Protein AF-A0A2G9ZV69-F1 (afdb_monomer)

Radius of gyration: 14.94 Å; Cα contacts (8 Å, |Δi|>4): 387; chains: 1; bounding box: 41×35×38 Å

Mean predicted aligned error: 3.55 Å

Solvent-accessible surface area (backbone atoms only — not comparable to full-atom values): 8966 Å² total; per-residue (Å²): 94,40,50,61,17,36,94,60,28,44,78,80,51,89,98,52,82,41,30,38,74,36,70,69,58,32,43,76,71,63,77,48,55,73,86,25,45,44,81,46,57,62,65,45,74,48,76,47,62,22,28,27,55,78,74,55,75,74,33,34,33,40,38,32,62,49,82,82,79,30,30,38,42,38,36,25,43,50,70,40,80,48,25,56,72,39,76,60,56,34,39,38,38,35,42,36,34,81,83,48,57,86,92,72,56,40,56,40,66,55,55,40,34,80,88,39,70,79,61,37,44,25,36,29,35,58,55,94,56,84,26,24,58,50,77,36,76,91,63,33,30,18,41,31,43,62,40,71,62,85,78,26,36,32,31,35,41,28,28,49,71,70,65,68,76,112

Sequence (166 aa):
MGPWDVMSSHLIQRDAPPPGLSSFTRIRLGWITEDQVILVKPGEEKQVTLVPLAKGGNPLVVKIPLKGSLYYLLENRQLIGYDRLIPDAGLLILRVDPEAMEGSGTVRIMDADPGSPRFAHATFLPDKGKRSCFLDKQNNIAVIPIKMQGEDLEIRVTTPERALQR

pLDDT: mean 94.03, std 6.06, range [54.88, 98.81]

Structure (mmCIF, N/CA/C/O backbone):
data_AF-A0A2G9ZV69-F1
#
_entry.id   AF-A0A2G9ZV69-F1
#
loop_
_atom_site.group_PDB
_atom_site.id
_atom_site.type_symbol
_atom_site.label_atom_id
_atom_site.label_alt_id
_atom_site.label_comp_id
_atom_site.label_asym_id
_atom_site.label_entity_id
_atom_site.label_seq_id
_atom_site.pdbx_PDB_ins_code
_atom_site.Cartn_x
_atom_site.Cartn_y
_atom_site.Cartn_z
_atom_site.occupancy
_atom_site.B_iso_or_equiv
_atom_site.auth_seq_id
_atom_site.auth_comp_id
_atom_site.auth_asym_id
_atom_site.auth_atom_id
_atom_site.pdbx_PDB_model_num
ATOM 1 N N . MET A 1 1 ? 8.074 -9.820 1.506 1.00 85.69 1 MET A N 1
ATOM 2 C CA . MET A 1 1 ? 7.495 -8.848 0.552 1.00 85.69 1 MET A CA 1
ATOM 3 C C . MET A 1 1 ? 7.472 -9.391 -0.877 1.00 85.69 1 MET A C 1
ATOM 5 O O . MET A 1 1 ? 6.675 -8.926 -1.675 1.00 85.69 1 MET A O 1
ATOM 9 N N . GLY A 1 2 ? 8.278 -10.407 -1.212 1.00 88.81 2 GLY A N 1
ATOM 10 C CA . GLY A 1 2 ? 8.198 -11.060 -2.521 1.00 88.81 2 GLY A CA 1
ATOM 11 C C . GLY A 1 2 ? 8.561 -10.091 -3.654 1.00 88.81 2 GLY A C 1
ATOM 12 O O . GLY A 1 2 ? 9.463 -9.280 -3.449 1.00 88.81 2 GLY A O 1
ATOM 13 N N . PRO A 1 3 ? 7.877 -10.144 -4.812 1.00 91.69 3 PRO A N 1
ATOM 14 C CA . PRO A 1 3 ? 8.202 -9.319 -5.981 1.00 91.69 3 PRO A CA 1
ATOM 15 C C . PRO A 1 3 ? 7.860 -7.827 -5.811 1.00 91.69 3 PRO A C 1
ATOM 17 O O . PRO A 1 3 ? 8.095 -7.038 -6.716 1.00 91.69 3 PRO A O 1
ATOM 20 N N . TRP A 1 4 ? 7.287 -7.427 -4.674 1.00 93.81 4 TRP A N 1
ATOM 21 C CA . TRP A 1 4 ? 6.808 -6.063 -4.439 1.00 93.81 4 TRP A CA 1
ATOM 22 C C . TRP A 1 4 ? 7.867 -5.115 -3.868 1.00 93.81 4 TRP A C 1
ATOM 24 O O . TRP A 1 4 ? 7.613 -3.914 -3.770 1.00 93.81 4 TRP A O 1
ATOM 34 N N . ASP A 1 5 ? 9.032 -5.631 -3.477 1.00 90.94 5 ASP A N 1
ATOM 35 C CA . ASP A 1 5 ? 10.175 -4.827 -3.045 1.00 90.94 5 ASP A CA 1
ATOM 36 C C . ASP A 1 5 ? 11.479 -5.540 -3.433 1.00 90.94 5 ASP A C 1
ATOM 38 O O . ASP A 1 5 ? 11.675 -6.713 -3.090 1.00 90.94 5 ASP A O 1
ATOM 42 N N . VAL A 1 6 ? 12.380 -4.830 -4.121 1.00 90.19 6 VAL A N 1
ATOM 43 C CA . VAL A 1 6 ? 13.689 -5.357 -4.555 1.00 90.19 6 VAL A CA 1
ATOM 44 C C . VAL A 1 6 ? 14.545 -5.877 -3.396 1.00 90.19 6 VAL A C 1
ATOM 46 O O . VAL A 1 6 ? 15.287 -6.844 -3.573 1.00 90.19 6 VAL A O 1
ATOM 49 N N . MET A 1 7 ? 14.393 -5.319 -2.192 1.00 86.50 7 MET A N 1
ATOM 50 C CA . MET A 1 7 ? 15.087 -5.776 -0.984 1.00 86.50 7 MET A CA 1
ATOM 51 C C . MET A 1 7 ? 14.550 -7.117 -0.464 1.00 86.50 7 MET A C 1
ATOM 53 O O . MET A 1 7 ? 15.150 -7.717 0.425 1.00 86.50 7 MET A O 1
ATOM 57 N N . SER A 1 8 ? 13.428 -7.608 -1.00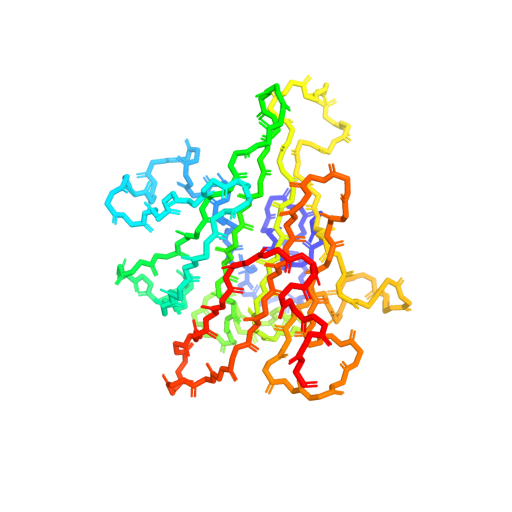2 1.00 85.06 8 SER A N 1
ATOM 58 C CA . SER A 1 8 ? 12.884 -8.935 -0.704 1.00 85.06 8 SER A CA 1
ATOM 59 C C . SER A 1 8 ? 13.076 -9.913 -1.857 1.00 85.06 8 SER A C 1
ATOM 61 O O . SER A 1 8 ? 13.474 -11.049 -1.610 1.00 85.06 8 SER A O 1
ATOM 63 N N . SER A 1 9 ? 12.774 -9.517 -3.094 1.00 85.56 9 SER A N 1
ATOM 64 C CA . SER A 1 9 ? 13.005 -10.346 -4.277 1.00 85.56 9 SER A CA 1
ATOM 65 C C . SER A 1 9 ? 13.345 -9.468 -5.474 1.00 85.56 9 SER A C 1
ATOM 67 O O . SER A 1 9 ? 12.524 -8.684 -5.938 1.00 85.56 9 SER A O 1
ATOM 69 N N . HIS A 1 10 ? 14.571 -9.610 -5.974 1.00 80.94 10 HIS A N 1
ATOM 70 C CA . HIS A 1 10 ? 15.083 -8.814 -7.089 1.00 80.94 10 HIS A CA 1
ATOM 71 C C . HIS A 1 10 ? 14.915 -9.510 -8.448 1.00 80.94 10 HIS A C 1
ATOM 73 O O . HIS A 1 10 ? 14.854 -8.840 -9.473 1.00 80.94 10 HIS A O 1
ATOM 79 N N . LEU A 1 11 ? 14.832 -10.845 -8.471 1.00 83.06 11 LEU A N 1
ATOM 80 C CA . LEU A 1 11 ? 14.813 -11.642 -9.698 1.00 83.06 11 LEU A CA 1
ATOM 81 C C . LEU A 1 11 ? 13.396 -12.139 -10.011 1.00 83.06 11 LEU A C 1
ATOM 83 O O . LEU A 1 11 ? 13.065 -13.297 -9.759 1.00 83.06 11 LEU A O 1
ATOM 87 N N . ILE A 1 12 ? 12.563 -11.255 -10.564 1.00 81.88 12 ILE A N 1
ATOM 88 C CA . ILE A 1 12 ? 11.248 -11.645 -11.101 1.00 81.88 12 ILE A CA 1
ATOM 89 C C . ILE A 1 12 ? 11.420 -12.344 -12.454 1.00 81.88 12 ILE A C 1
ATOM 91 O O . ILE A 1 12 ? 10.887 -13.430 -12.674 1.00 81.88 12 ILE A O 1
ATOM 95 N N . GLN A 1 13 ? 12.204 -11.734 -13.344 1.00 86.69 13 GLN A N 1
ATOM 96 C CA . GLN A 1 13 ? 12.530 -12.254 -14.666 1.00 86.69 13 GLN A CA 1
ATOM 97 C C . GLN A 1 13 ? 14.032 -12.100 -14.916 1.00 86.69 13 GLN A C 1
ATOM 99 O O . GLN A 1 13 ? 14.638 -11.095 -14.545 1.00 86.69 13 GLN A O 1
ATOM 104 N N . ARG A 1 14 ? 14.637 -13.111 -15.547 1.00 83.50 14 ARG A N 1
ATOM 105 C CA . ARG A 1 14 ? 16.048 -13.078 -15.940 1.00 83.50 14 ARG A CA 1
ATOM 106 C C . ARG A 1 14 ? 16.277 -11.971 -16.979 1.00 83.50 14 ARG A C 1
ATOM 108 O O . ARG A 1 14 ? 15.471 -11.823 -17.891 1.00 83.50 14 ARG A O 1
ATOM 115 N N . ASP A 1 15 ? 17.364 -11.218 -16.816 1.00 86.31 15 ASP A N 1
ATOM 116 C CA . ASP A 1 15 ? 17.804 -10.130 -17.710 1.00 86.31 15 ASP A CA 1
ATOM 117 C C . ASP A 1 15 ? 16.867 -8.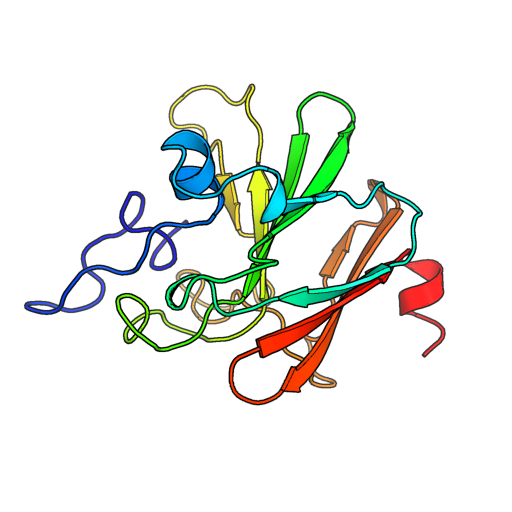907 -17.775 1.00 86.31 15 ASP A C 1
ATOM 119 O O . ASP A 1 15 ? 16.999 -8.053 -18.652 1.00 86.31 15 ASP A O 1
ATOM 123 N N . ALA A 1 16 ? 15.946 -8.785 -16.818 1.00 85.88 16 ALA A N 1
ATOM 124 C CA . ALA A 1 16 ? 15.081 -7.626 -16.658 1.00 85.88 16 ALA A CA 1
ATOM 125 C C . ALA A 1 16 ? 15.470 -6.788 -15.427 1.00 85.88 16 ALA A C 1
ATOM 127 O O . ALA A 1 16 ? 16.059 -7.327 -14.483 1.00 85.88 16 ALA A O 1
ATOM 128 N N . PRO A 1 17 ? 15.149 -5.478 -15.399 1.00 85.50 17 PRO A N 1
ATOM 129 C CA . PRO A 1 17 ? 15.375 -4.674 -14.206 1.00 85.50 17 PRO A CA 1
ATOM 130 C C . PRO A 1 17 ? 14.551 -5.207 -13.020 1.00 85.50 17 PRO A C 1
ATOM 132 O O . PRO A 1 17 ? 13.452 -5.734 -13.222 1.00 85.50 17 PRO A O 1
ATOM 135 N N . PRO A 1 18 ? 15.059 -5.059 -11.784 1.00 89.12 18 PRO A N 1
ATOM 136 C CA . PRO A 1 18 ? 14.321 -5.449 -10.592 1.00 89.12 18 PRO A CA 1
ATOM 137 C C . PRO A 1 18 ? 13.084 -4.557 -10.381 1.00 89.12 18 PRO A C 1
ATOM 139 O O . PRO A 1 18 ? 13.035 -3.441 -10.915 1.00 89.12 18 PRO A O 1
ATOM 142 N N . PRO A 1 19 ? 12.113 -5.014 -9.569 1.00 91.06 19 PRO A N 1
ATOM 143 C CA . PRO A 1 19 ? 10.960 -4.203 -9.187 1.00 91.06 19 PRO A CA 1
ATOM 144 C C . PRO A 1 19 ? 11.369 -2.940 -8.420 1.00 91.06 19 PRO A C 1
ATOM 146 O O . PRO A 1 19 ? 12.477 -2.834 -7.887 1.00 91.06 19 PRO A O 1
ATOM 149 N N . GLY A 1 20 ? 10.448 -1.979 -8.323 1.00 92.94 20 GLY A N 1
ATOM 150 C CA . GLY A 1 20 ? 10.649 -0.781 -7.517 1.00 92.94 20 GLY A CA 1
ATOM 151 C C . GLY A 1 20 ? 10.746 -1.065 -6.012 1.00 92.94 20 GLY A C 1
ATOM 152 O O . GLY A 1 20 ? 10.380 -2.130 -5.510 1.00 92.94 20 GLY A O 1
ATOM 153 N N . LEU A 1 21 ? 11.229 -0.066 -5.273 1.00 95.62 21 LEU A N 1
ATOM 154 C CA . LEU A 1 21 ? 11.220 -0.060 -3.808 1.00 95.62 21 LEU A CA 1
ATOM 155 C C . LEU A 1 21 ? 9.812 0.240 -3.280 1.00 95.62 21 LEU A C 1
ATOM 157 O O . LEU A 1 21 ? 9.129 1.118 -3.815 1.00 95.62 21 LEU A O 1
ATOM 161 N N . SER A 1 22 ? 9.421 -0.409 -2.181 1.00 97.06 22 SER A N 1
ATOM 162 C CA . SER A 1 22 ? 8.187 -0.069 -1.465 1.00 97.06 22 SER A CA 1
ATOM 163 C C . SER A 1 22 ? 8.260 1.313 -0.809 1.00 97.06 22 SER A C 1
ATOM 165 O O . SER A 1 22 ? 9.342 1.871 -0.579 1.00 97.06 22 SER A O 1
ATOM 167 N N . SER A 1 23 ? 7.099 1.857 -0.443 1.00 97.81 23 SER A N 1
ATOM 168 C CA . SER A 1 23 ? 6.995 3.099 0.328 1.00 97.81 23 SER A CA 1
ATOM 169 C C . SER A 1 23 ? 7.777 3.036 1.636 1.00 97.81 23 SER A C 1
ATOM 17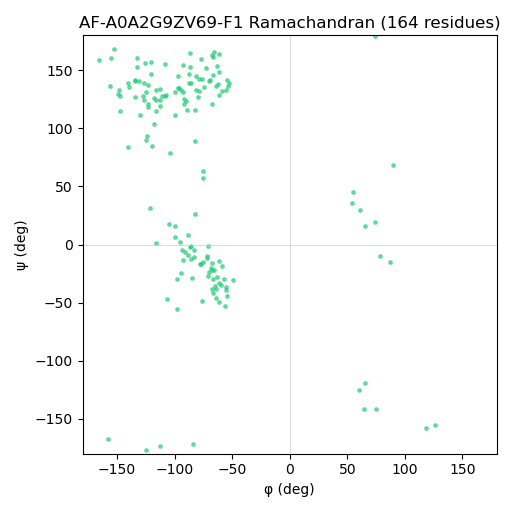1 O O . SER A 1 23 ? 8.442 4.011 1.976 1.00 97.81 23 SER A O 1
ATOM 173 N N . PHE A 1 24 ? 7.778 1.896 2.338 1.00 96.94 24 PHE A N 1
ATOM 174 C CA . PHE A 1 24 ? 8.560 1.724 3.564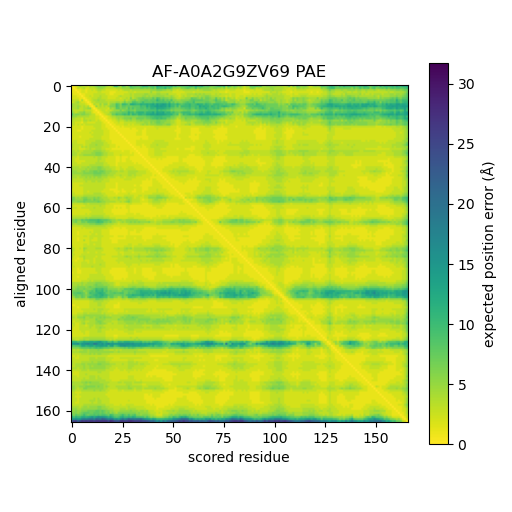 1.00 96.94 24 PHE A CA 1
ATOM 175 C C . PHE A 1 24 ? 10.047 2.002 3.324 1.00 96.94 24 PHE A C 1
ATOM 177 O O . PHE A 1 24 ? 10.648 2.824 4.021 1.00 96.94 24 PHE A O 1
ATOM 184 N N . THR A 1 25 ? 10.631 1.346 2.319 1.00 95.50 25 THR A N 1
ATOM 185 C CA . THR A 1 25 ? 12.058 1.485 2.019 1.00 95.50 25 THR A CA 1
ATOM 186 C C . THR A 1 25 ? 12.377 2.897 1.537 1.00 95.50 25 THR A C 1
ATOM 188 O O . THR A 1 25 ? 13.344 3.505 1.992 1.00 95.50 25 THR A O 1
ATOM 191 N N . ARG A 1 26 ? 11.523 3.476 0.685 1.00 97.38 26 ARG A N 1
ATOM 192 C CA . ARG A 1 26 ? 11.701 4.853 0.204 1.00 97.38 26 ARG A CA 1
ATOM 193 C C . ARG A 1 26 ? 11.601 5.899 1.315 1.00 97.38 26 ARG A C 1
ATOM 195 O O . ARG A 1 26 ? 12.388 6.839 1.305 1.00 97.38 26 ARG A O 1
ATOM 202 N N . ILE A 1 27 ? 10.695 5.732 2.280 1.00 97.06 27 ILE A N 1
ATOM 203 C CA . ILE A 1 27 ? 10.603 6.605 3.462 1.00 97.06 27 ILE A CA 1
ATOM 204 C C . ILE A 1 27 ? 11.880 6.487 4.301 1.00 97.06 27 ILE A C 1
ATOM 206 O O . ILE A 1 27 ? 12.459 7.502 4.679 1.00 97.06 27 ILE A O 1
ATOM 210 N N . ARG A 1 28 ? 12.368 5.264 4.556 1.00 94.44 28 ARG A N 1
ATOM 211 C CA . ARG A 1 28 ? 13.611 5.036 5.320 1.00 94.44 28 ARG A CA 1
ATOM 212 C C . ARG A 1 28 ? 14.846 5.656 4.662 1.00 94.44 28 ARG A C 1
ATOM 214 O O . ARG A 1 28 ? 15.738 6.098 5.375 1.00 94.44 28 ARG A O 1
ATOM 221 N N . LEU A 1 29 ? 14.884 5.699 3.331 1.00 96.00 29 LEU A N 1
ATOM 222 C CA . LEU A 1 29 ? 15.954 6.333 2.554 1.00 96.00 29 LEU A CA 1
ATOM 223 C C . LEU A 1 29 ? 15.785 7.856 2.395 1.00 96.00 29 LEU A C 1
ATOM 225 O O . LEU A 1 29 ? 16.657 8.500 1.818 1.00 96.00 29 LEU A O 1
ATOM 229 N N . GLY A 1 30 ? 14.674 8.438 2.862 1.00 96.50 30 GLY A N 1
ATOM 230 C CA . GLY A 1 30 ? 14.376 9.865 2.690 1.00 96.50 30 GLY A CA 1
ATOM 231 C C . GLY A 1 30 ? 13.945 10.256 1.270 1.00 96.50 30 GLY A C 1
ATOM 232 O O . GLY A 1 30 ? 14.028 11.422 0.903 1.00 96.50 30 GLY A O 1
ATOM 233 N N . TRP A 1 31 ? 13.501 9.298 0.450 1.00 97.06 31 TRP A N 1
ATOM 234 C CA . TRP A 1 31 ? 13.055 9.524 -0.938 1.00 97.06 31 TRP A CA 1
ATOM 235 C C . TRP A 1 31 ? 11.552 9.809 -1.060 1.00 97.06 31 TRP A C 1
ATOM 237 O O . TRP A 1 31 ? 11.051 10.040 -2.162 1.00 97.06 31 TRP A O 1
ATOM 247 N N . ILE A 1 32 ? 10.821 9.694 0.047 1.00 97.88 32 ILE A N 1
ATOM 248 C CA . ILE A 1 32 ? 9.444 10.161 0.201 1.00 97.88 32 ILE A CA 1
ATOM 249 C C . ILE A 1 32 ? 9.460 11.121 1.381 1.00 97.88 32 ILE A C 1
ATOM 251 O O . ILE A 1 32 ? 9.822 10.727 2.492 1.00 97.88 32 ILE A O 1
ATOM 255 N N . THR A 1 33 ? 9.103 12.371 1.117 1.00 96.19 33 THR A N 1
ATOM 256 C CA . THR A 1 33 ? 9.067 13.446 2.110 1.00 96.19 33 THR A CA 1
ATOM 257 C C . THR A 1 33 ? 7.724 13.481 2.839 1.00 96.19 33 THR A C 1
ATOM 259 O O . THR A 1 33 ? 6.750 12.856 2.417 1.00 96.19 33 THR A O 1
ATOM 262 N N . GLU A 1 34 ? 7.661 14.200 3.962 1.00 95.06 34 GLU A N 1
ATOM 263 C CA . GLU A 1 34 ? 6.457 14.259 4.804 1.00 95.06 34 GLU A CA 1
ATOM 264 C C . GLU A 1 34 ? 5.231 14.807 4.063 1.00 95.06 34 GLU A C 1
ATOM 266 O O . GLU A 1 34 ? 4.125 14.317 4.276 1.00 95.06 34 GLU A O 1
ATOM 271 N N . ASP A 1 35 ? 5.412 15.762 3.147 1.00 96.69 35 ASP A N 1
ATOM 272 C CA . ASP A 1 35 ? 4.324 16.335 2.349 1.00 96.69 35 ASP A CA 1
ATOM 273 C C . ASP A 1 35 ? 3.710 15.331 1.362 1.00 96.69 35 ASP A C 1
ATOM 275 O O . ASP A 1 35 ? 2.557 15.496 0.973 1.00 96.69 35 ASP A O 1
ATOM 279 N N . GLN A 1 36 ? 4.442 14.273 0.997 1.00 98.25 36 GLN A N 1
ATOM 280 C CA . GLN A 1 36 ? 3.967 13.195 0.124 1.00 98.25 36 GLN A CA 1
ATOM 281 C C . GLN A 1 36 ? 3.239 12.082 0.897 1.00 98.25 36 GLN A C 1
ATOM 283 O O . GLN A 1 36 ? 2.762 11.118 0.281 1.00 98.25 36 GLN A O 1
ATOM 288 N N . VAL A 1 37 ? 3.157 12.195 2.229 1.00 98.56 37 VAL A N 1
ATOM 289 C CA . VAL A 1 37 ? 2.513 11.228 3.123 1.00 98.56 37 VAL A CA 1
ATOM 290 C C . VAL A 1 37 ? 1.272 11.844 3.757 1.00 98.56 37 VAL A C 1
ATOM 292 O O . VAL A 1 37 ? 1.333 12.793 4.533 1.00 98.56 37 VAL A O 1
ATOM 295 N N . ILE A 1 38 ? 0.117 11.236 3.507 1.00 98.62 38 ILE A N 1
ATOM 296 C CA . ILE A 1 38 ? -1.129 11.620 4.164 1.00 98.62 38 ILE A CA 1
ATOM 297 C C . ILE A 1 38 ? -1.320 10.780 5.423 1.00 98.62 38 ILE A C 1
ATOM 299 O O . ILE A 1 38 ? -1.429 9.558 5.356 1.00 98.62 38 ILE A O 1
ATOM 303 N N . LEU A 1 39 ? -1.423 11.434 6.578 1.00 98.38 39 LEU A N 1
ATOM 304 C CA . LEU A 1 39 ? -1.802 10.775 7.824 1.00 98.38 39 LEU A CA 1
ATOM 305 C C . LEU A 1 39 ? -3.330 10.622 7.905 1.00 98.38 39 LEU A C 1
ATOM 307 O O . LEU A 1 39 ? -4.065 11.585 7.661 1.00 98.38 39 LEU A O 1
ATOM 311 N N . VAL A 1 40 ? -3.795 9.425 8.267 1.00 98.44 40 VAL A N 1
ATOM 312 C CA . VAL A 1 40 ? -5.199 9.137 8.608 1.00 98.44 40 VAL A CA 1
ATOM 313 C C . VAL A 1 40 ? -5.220 8.308 9.880 1.00 98.44 40 VAL A C 1
ATOM 315 O O . VAL A 1 40 ? -4.530 7.295 9.949 1.00 98.44 40 VAL A O 1
ATOM 318 N N . LYS A 1 41 ? -5.975 8.721 10.898 1.00 97.31 41 LYS A N 1
ATOM 319 C CA . LYS A 1 41 ? -6.044 7.978 12.165 1.00 97.31 41 LYS A CA 1
ATOM 320 C C . LYS A 1 41 ? -7.122 6.887 12.110 1.00 97.31 41 LYS A C 1
ATOM 322 O O . LYS A 1 41 ? -8.114 7.039 11.398 1.00 97.31 41 LYS A O 1
ATOM 327 N N . PRO A 1 42 ? -6.972 5.796 12.881 1.00 96.62 42 PRO A N 1
ATOM 328 C CA . PRO A 1 42 ? -8.033 4.806 13.030 1.00 96.62 42 PRO A CA 1
ATOM 329 C C . PRO A 1 42 ? -9.356 5.456 13.464 1.00 96.62 42 PRO A C 1
ATOM 331 O O . PRO A 1 42 ? -9.362 6.315 14.346 1.00 96.62 42 PRO A O 1
ATOM 334 N N . GLY A 1 43 ? -10.474 5.059 12.851 1.00 94.31 43 GLY A N 1
ATOM 335 C CA . GLY A 1 43 ? -11.790 5.663 13.096 1.00 94.31 43 GLY A CA 1
ATOM 336 C C . GLY A 1 43 ? -12.128 6.897 12.247 1.00 94.31 43 GLY A C 1
ATOM 337 O O . GLY A 1 43 ? -13.303 7.263 12.170 1.00 94.31 43 GLY A O 1
ATOM 338 N N . GLU A 1 44 ? -11.147 7.528 11.594 1.00 95.94 44 GLU A N 1
ATOM 339 C CA . GLU A 1 44 ? -11.395 8.644 10.675 1.00 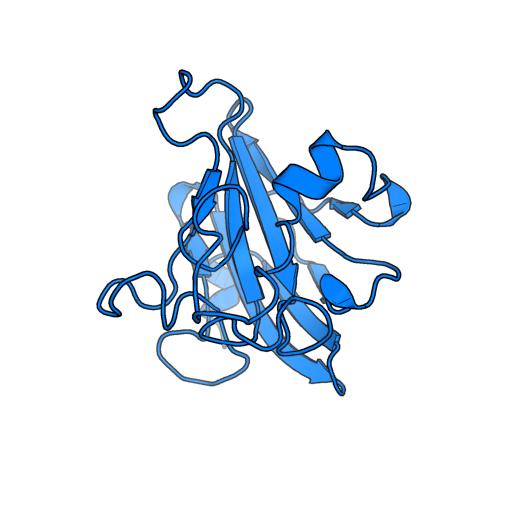95.94 44 GLU A CA 1
ATOM 340 C C . GLU A 1 44 ? -11.919 8.158 9.319 1.00 95.94 44 GLU A C 1
ATOM 342 O O . GLU A 1 44 ? -11.729 7.009 8.915 1.00 95.94 44 GLU A O 1
ATOM 347 N N . GLU A 1 45 ? -12.560 9.071 8.589 1.00 96.50 45 GLU A N 1
ATOM 348 C CA . GLU A 1 45 ? -12.936 8.857 7.198 1.00 96.50 45 GLU A CA 1
ATOM 349 C C . GLU A 1 45 ? -12.229 9.867 6.303 1.00 96.50 45 GLU A C 1
ATOM 351 O O . GLU A 1 45 ? -12.310 11.076 6.524 1.00 96.50 45 GLU A O 1
ATOM 356 N N . LYS A 1 46 ? -11.530 9.361 5.286 1.00 98.12 46 LYS A N 1
ATOM 357 C CA . LYS A 1 46 ? -10.815 10.194 4.323 1.00 98.12 46 LYS A CA 1
ATOM 358 C C . LYS A 1 46 ? -10.779 9.533 2.956 1.00 98.12 46 LYS A C 1
ATOM 360 O O . LYS A 1 46 ? -10.442 8.355 2.835 1.00 98.12 46 LYS A O 1
ATOM 365 N N . GLN A 1 47 ? -11.092 10.312 1.927 1.00 98.12 47 GLN A N 1
ATOM 366 C CA . GLN A 1 47 ? -10.836 9.946 0.538 1.00 98.12 47 GLN A CA 1
ATOM 367 C C . GLN A 1 47 ? -9.519 10.576 0.084 1.00 98.12 47 GLN A C 1
ATOM 369 O O . GLN A 1 47 ? -9.251 11.741 0.383 1.00 98.12 47 GLN A O 1
ATOM 374 N N . VAL A 1 48 ? -8.682 9.794 -0.592 1.00 98.25 48 VAL A N 1
ATOM 375 C CA . VAL A 1 48 ? -7.357 10.212 -1.070 1.00 98.25 48 VAL A CA 1
ATOM 376 C C . VAL A 1 48 ? -7.146 9.638 -2.464 1.00 98.25 48 VAL A C 1
ATOM 378 O O . VAL A 1 48 ? -7.431 8.468 -2.691 1.00 98.25 48 VAL A O 1
ATOM 381 N N . THR A 1 49 ? -6.625 10.442 -3.388 1.00 98.56 49 THR A N 1
ATOM 382 C CA . THR A 1 49 ? -6.165 9.956 -4.696 1.00 98.56 49 THR A CA 1
ATOM 383 C C . THR A 1 49 ? -4.652 9.799 -4.647 1.00 98.56 49 THR A C 1
ATOM 385 O O . THR A 1 49 ? -3.941 10.787 -4.504 1.00 98.56 49 THR A O 1
ATOM 388 N N . LEU A 1 50 ? -4.176 8.555 -4.688 1.00 98.62 50 LEU A N 1
ATOM 389 C CA . LEU A 1 50 ? -2.759 8.208 -4.655 1.00 98.62 50 LEU A CA 1
ATOM 390 C C . LEU A 1 50 ? -2.198 8.145 -6.074 1.00 98.62 50 LEU A C 1
ATOM 392 O O . LEU A 1 50 ? -2.665 7.350 -6.897 1.00 98.62 50 LEU A O 1
ATOM 396 N N . VAL A 1 51 ? -1.149 8.919 -6.337 1.00 98.31 51 VAL A N 1
ATOM 397 C CA . VAL A 1 51 ? -0.393 8.791 -7.590 1.00 98.31 51 VAL A CA 1
ATOM 398 C C . VAL A 1 51 ? 0.450 7.506 -7.558 1.00 98.31 51 VAL A C 1
ATOM 400 O O . VAL A 1 51 ? 0.832 7.055 -6.470 1.00 98.31 51 VAL A O 1
ATOM 403 N N . PRO A 1 52 ? 0.759 6.883 -8.710 1.00 98.19 52 PRO A N 1
ATOM 404 C CA . PRO A 1 52 ? 1.593 5.691 -8.747 1.00 98.19 52 PRO A CA 1
ATOM 405 C C . PRO A 1 52 ? 2.934 5.920 -8.061 1.00 98.19 52 PRO A C 1
ATOM 407 O O . PRO A 1 52 ? 3.646 6.884 -8.361 1.00 98.19 52 PRO A O 1
ATOM 410 N N . LEU A 1 53 ? 3.335 4.978 -7.208 1.00 97.69 53 LEU A N 1
ATOM 411 C CA . LEU A 1 53 ? 4.588 5.072 -6.468 1.00 97.69 53 LEU A CA 1
ATOM 412 C C . LEU A 1 53 ? 5.779 5.282 -7.419 1.00 97.69 53 LEU A C 1
ATOM 414 O O . LEU A 1 53 ? 6.616 6.155 -7.187 1.00 97.69 53 LEU A O 1
ATOM 418 N N . ALA A 1 54 ? 5.818 4.536 -8.526 1.00 96.31 54 ALA A N 1
ATOM 419 C CA . ALA A 1 54 ? 6.869 4.611 -9.541 1.00 96.31 54 ALA A CA 1
ATOM 420 C C . ALA A 1 54 ? 6.889 5.926 -10.349 1.00 96.31 54 ALA A C 1
ATOM 422 O O . ALA A 1 54 ? 7.923 6.252 -10.931 1.00 96.31 54 ALA A O 1
ATOM 423 N N . LYS A 1 55 ? 5.782 6.680 -10.388 1.00 95.19 55 LYS A N 1
ATOM 424 C CA . LYS A 1 55 ? 5.673 7.954 -11.122 1.00 95.19 55 LYS A CA 1
ATOM 425 C C . LYS A 1 55 ? 6.186 9.141 -10.309 1.00 95.19 55 LYS A C 1
ATOM 427 O O . LYS A 1 55 ? 6.689 10.104 -10.882 1.00 95.19 55 LYS A O 1
ATOM 432 N N . GLY A 1 56 ? 6.091 9.061 -8.981 1.00 90.94 56 GLY A N 1
ATOM 433 C CA . GLY A 1 56 ? 6.318 10.215 -8.114 1.00 90.94 56 GLY A CA 1
ATOM 434 C C . GLY A 1 56 ? 5.146 11.203 -8.158 1.00 90.94 56 GLY A C 1
ATOM 435 O O . GLY A 1 56 ? 4.154 10.978 -8.847 1.00 90.94 56 GLY A O 1
ATOM 436 N N . GLY A 1 57 ? 5.249 12.287 -7.388 1.00 94.19 57 GLY A N 1
ATOM 437 C CA . GLY A 1 57 ? 4.182 13.280 -7.217 1.00 94.19 57 GLY A CA 1
ATOM 438 C C . GLY A 1 57 ? 3.704 13.369 -5.769 1.00 94.19 57 GLY A C 1
ATOM 439 O O . GLY A 1 57 ? 4.449 13.030 -4.851 1.00 94.19 57 GLY A O 1
ATOM 440 N N . ASN A 1 58 ? 2.484 13.857 -5.557 1.00 95.81 58 ASN A N 1
ATOM 441 C CA . ASN A 1 58 ? 1.903 14.038 -4.229 1.00 95.81 58 ASN A CA 1
ATOM 442 C C . ASN A 1 58 ? 0.367 13.870 -4.304 1.00 95.81 58 ASN A C 1
ATOM 444 O O . ASN A 1 58 ? -0.239 14.518 -5.160 1.00 95.81 58 ASN A O 1
ATOM 448 N N . PRO A 1 59 ? -0.270 13.047 -3.445 1.00 97.62 59 PRO A N 1
ATOM 449 C CA . PRO A 1 59 ? 0.324 12.195 -2.407 1.00 97.62 59 PRO A CA 1
ATOM 450 C C . PRO A 1 59 ? 0.729 10.809 -2.924 1.00 97.62 59 PRO A C 1
ATOM 452 O O . PRO A 1 59 ? 0.062 10.233 -3.782 1.00 97.62 59 PRO A O 1
ATOM 455 N N . LEU A 1 60 ? 1.808 10.252 -2.363 1.00 98.44 60 LEU A N 1
ATOM 456 C CA . LEU A 1 60 ? 2.318 8.917 -2.717 1.00 98.44 60 LEU A CA 1
ATOM 457 C C . LEU A 1 60 ? 1.867 7.825 -1.753 1.00 98.44 60 LEU A C 1
ATOM 459 O O . LEU A 1 60 ? 1.766 6.662 -2.143 1.00 98.44 60 LEU A O 1
ATOM 463 N N . VAL A 1 61 ? 1.650 8.179 -0.486 1.00 98.69 61 VAL A N 1
ATOM 464 C CA . VAL A 1 61 ? 1.424 7.203 0.580 1.00 98.69 61 VAL A CA 1
ATOM 465 C C . VAL A 1 61 ? 0.354 7.713 1.531 1.00 98.69 61 VAL A C 1
ATOM 467 O O . VAL A 1 61 ? 0.368 8.879 1.922 1.00 98.69 61 VAL A O 1
ATOM 470 N N . VAL A 1 62 ? -0.542 6.829 1.970 1.00 98.81 62 VAL A N 1
ATOM 471 C CA . VAL A 1 62 ? -1.305 7.060 3.206 1.00 98.81 62 VAL A CA 1
ATOM 472 C C . VAL A 1 62 ? -0.659 6.267 4.334 1.00 98.81 62 VAL A C 1
ATOM 474 O O . VAL A 1 62 ? -0.394 5.076 4.179 1.00 98.81 62 VAL A O 1
ATOM 477 N N . LYS A 1 63 ? -0.421 6.912 5.476 1.00 98.75 63 LYS A N 1
ATOM 478 C CA . LYS A 1 63 ? 0.050 6.270 6.706 1.00 98.75 63 LYS A CA 1
ATOM 479 C C . LYS A 1 63 ? -1.079 6.225 7.729 1.00 98.75 63 LYS A C 1
ATOM 481 O O . LYS A 1 63 ? -1.661 7.261 8.050 1.00 98.75 63 LYS A O 1
ATOM 486 N N . ILE A 1 64 ? -1.339 5.039 8.276 1.00 98.69 64 ILE A N 1
ATOM 487 C CA . ILE A 1 64 ? -2.323 4.833 9.346 1.00 98.69 64 ILE A CA 1
ATOM 488 C C . ILE A 1 64 ? -1.601 4.315 10.594 1.00 98.69 64 ILE A C 1
ATOM 490 O O . ILE A 1 64 ? -1.212 3.146 10.614 1.00 98.69 64 ILE A O 1
ATOM 494 N N . PRO A 1 65 ? -1.373 5.152 11.623 1.00 98.25 65 PRO A N 1
ATOM 495 C CA . PRO A 1 65 ? -0.758 4.707 12.865 1.00 98.25 65 PRO A CA 1
ATOM 496 C C . PRO A 1 65 ? -1.717 3.801 13.643 1.00 98.25 65 PRO A C 1
ATOM 498 O O . PRO A 1 65 ? -2.916 4.064 13.702 1.00 98.25 65 PRO A O 1
ATOM 501 N N . LEU A 1 66 ? -1.184 2.745 14.251 1.00 97.06 66 LEU A N 1
ATOM 502 C CA . LEU A 1 66 ? -1.918 1.814 15.107 1.00 97.06 66 LEU A CA 1
ATOM 503 C C . LEU A 1 66 ? -1.435 1.947 16.557 1.00 97.06 66 LEU A C 1
ATOM 505 O O . LEU A 1 66 ? -0.648 2.829 16.897 1.00 97.06 66 LEU A O 1
ATOM 509 N N . LYS A 1 67 ? -1.916 1.065 17.439 1.00 91.50 67 LYS A N 1
ATOM 510 C CA . LYS A 1 67 ? -1.428 0.994 18.819 1.00 91.50 67 LYS A CA 1
ATOM 511 C C . LYS A 1 67 ? 0.063 0.624 18.848 1.00 91.50 67 LYS A C 1
ATOM 513 O O . LYS A 1 67 ? 0.492 -0.289 18.144 1.00 91.50 67 LYS A O 1
ATOM 518 N N . GLY A 1 68 ? 0.820 1.285 19.723 1.00 91.94 68 GLY A N 1
ATOM 519 C CA . GLY A 1 68 ? 2.272 1.120 19.812 1.00 91.94 68 GLY A CA 1
ATOM 520 C C . GLY A 1 68 ? 2.979 1.830 18.658 1.00 91.94 68 GLY A C 1
ATOM 521 O O . GLY A 1 68 ? 2.566 2.914 18.255 1.00 91.94 68 GLY A O 1
ATOM 522 N N . SER A 1 69 ? 4.033 1.215 18.126 1.00 94.25 69 SER A N 1
ATOM 523 C CA . SER A 1 69 ? 4.782 1.717 16.966 1.00 94.25 69 SER A CA 1
ATOM 524 C C . SER A 1 69 ? 4.328 1.114 15.629 1.00 94.25 69 SER A C 1
ATOM 526 O O . SER A 1 69 ? 4.884 1.455 14.585 1.00 94.25 69 SER A O 1
ATOM 528 N N . LEU A 1 70 ? 3.305 0.251 15.637 1.00 97.25 70 LEU A N 1
ATOM 529 C CA . LEU A 1 70 ? 2.739 -0.371 14.441 1.00 97.25 70 LEU A CA 1
ATOM 530 C C . LEU A 1 70 ? 2.045 0.661 13.539 1.00 97.25 70 LEU A C 1
ATOM 532 O O . LEU A 1 70 ? 1.393 1.588 14.021 1.00 97.25 70 LEU A O 1
ATOM 536 N N . TYR A 1 71 ? 2.113 0.470 12.223 1.00 98.44 71 TYR A N 1
ATOM 537 C CA . TYR A 1 71 ? 1.340 1.273 11.271 1.00 98.44 71 TYR A CA 1
ATOM 538 C C . TYR A 1 71 ? 1.083 0.543 9.953 1.00 98.44 71 TYR A C 1
ATOM 540 O O . TYR A 1 71 ? 1.793 -0.400 9.601 1.00 98.44 71 TYR A O 1
ATOM 548 N N . TYR A 1 72 ? 0.081 1.012 9.210 1.00 98.81 72 TYR A N 1
ATOM 549 C CA . TYR A 1 72 ? -0.102 0.666 7.804 1.00 98.81 72 TYR A CA 1
ATOM 550 C C . TYR A 1 72 ? 0.476 1.745 6.887 1.00 98.81 72 TYR A C 1
ATOM 552 O O . TYR A 1 72 ? 0.383 2.937 7.194 1.00 98.81 72 TYR A O 1
ATOM 560 N N . LEU A 1 73 ? 1.027 1.321 5.751 1.00 98.81 73 LEU A N 1
ATOM 561 C CA . LEU A 1 73 ? 1.297 2.161 4.587 1.00 98.81 73 LEU A CA 1
ATOM 562 C C . LEU A 1 73 ? 0.443 1.668 3.422 1.00 98.81 73 LEU A C 1
ATOM 564 O O . LEU A 1 73 ? 0.372 0.468 3.163 1.00 98.81 73 LEU A O 1
ATOM 568 N N . LEU A 1 74 ? -0.213 2.598 2.743 1.00 98.81 74 LEU A N 1
ATOM 569 C CA . LEU A 1 74 ? -1.042 2.339 1.578 1.00 98.81 74 LEU A CA 1
ATOM 570 C C . LEU A 1 74 ? -0.359 2.984 0.378 1.00 98.81 74 LEU A C 1
ATOM 572 O O . LEU A 1 74 ? -0.095 4.188 0.410 1.00 98.81 74 LEU A O 1
ATOM 576 N N . GLU A 1 75 ? -0.094 2.202 -0.662 1.00 98.62 75 GLU A N 1
ATOM 577 C CA . GLU A 1 75 ? 0.616 2.659 -1.857 1.00 98.62 75 GLU A CA 1
ATOM 578 C C . GLU A 1 75 ? -0.084 2.189 -3.138 1.00 98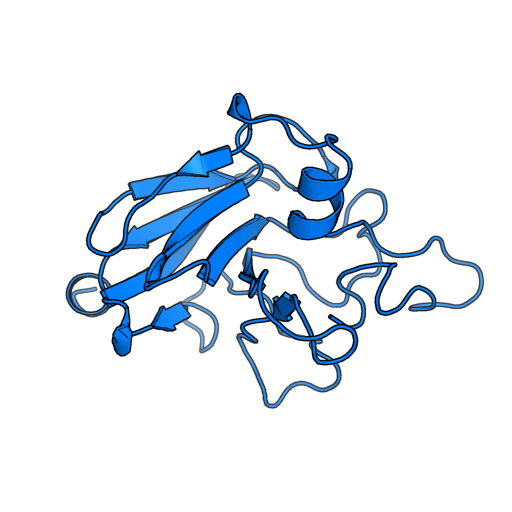.62 75 GLU A C 1
ATOM 580 O O . GLU A 1 75 ? -0.596 1.072 -3.213 1.00 98.62 75 GLU A O 1
ATOM 585 N N . ASN A 1 76 ? -0.103 3.048 -4.159 1.00 98.62 76 ASN A N 1
ATOM 586 C CA . ASN A 1 76 ? -0.616 2.711 -5.484 1.00 98.62 76 ASN A CA 1
ATOM 587 C C . ASN A 1 76 ? 0.520 2.136 -6.348 1.00 98.62 76 ASN A C 1
ATOM 589 O O . ASN A 1 76 ? 1.490 2.838 -6.651 1.00 98.62 76 ASN A O 1
ATOM 593 N N . ARG A 1 77 ? 0.407 0.866 -6.745 1.00 98.00 77 ARG A N 1
ATOM 594 C CA . ARG A 1 77 ? 1.381 0.165 -7.593 1.00 98.00 77 ARG A CA 1
ATOM 595 C C . ARG A 1 77 ? 0.793 -0.047 -8.980 1.00 98.00 77 ARG A C 1
ATOM 597 O O . ARG A 1 77 ? -0.307 -0.567 -9.112 1.00 98.00 77 ARG A O 1
ATOM 604 N N . GLN A 1 78 ? 1.519 0.365 -10.012 1.00 97.75 78 GLN A N 1
ATOM 605 C CA . GLN A 1 78 ? 1.095 0.278 -11.411 1.00 97.75 78 GLN A CA 1
ATOM 606 C C . GLN A 1 78 ? 2.232 -0.304 -12.249 1.00 97.75 78 GLN A C 1
ATOM 608 O O . GLN A 1 78 ? 3.397 -0.118 -11.898 1.00 97.75 78 GLN A O 1
ATOM 613 N N . LEU A 1 79 ? 1.907 -0.965 -13.365 1.00 96.62 79 LEU A N 1
ATOM 614 C CA . LEU A 1 79 ? 2.871 -1.650 -14.243 1.00 96.62 79 LEU A CA 1
ATOM 615 C C . LEU A 1 79 ? 3.688 -0.671 -15.109 1.00 96.62 79 LEU A C 1
ATOM 617 O O . LEU A 1 79 ? 3.691 -0.738 -16.338 1.00 96.62 79 LEU A O 1
ATOM 621 N N . ILE A 1 80 ? 4.386 0.263 -14.466 1.00 95.31 80 ILE A N 1
ATOM 622 C CA . ILE A 1 80 ? 5.148 1.344 -15.099 1.00 95.31 80 ILE A CA 1
ATOM 623 C C . ILE A 1 80 ? 6.544 1.463 -14.484 1.00 95.31 80 ILE A C 1
ATOM 625 O O . ILE A 1 80 ? 6.801 1.003 -13.376 1.00 95.31 80 ILE A O 1
ATOM 629 N N . GLY A 1 81 ? 7.477 2.111 -15.186 1.00 93.19 81 GLY A N 1
ATOM 630 C CA . GLY A 1 81 ? 8.822 2.346 -14.647 1.00 93.19 81 GLY A CA 1
ATOM 631 C C . GLY A 1 81 ? 9.556 1.042 -14.309 1.00 93.19 81 GLY A C 1
ATOM 632 O O . GLY A 1 81 ? 9.692 0.185 -15.181 1.00 93.19 81 GLY A O 1
ATOM 633 N N . TYR A 1 82 ? 10.027 0.907 -13.068 1.00 91.06 82 TYR A N 1
ATOM 634 C CA . TYR A 1 82 ? 10.642 -0.324 -12.542 1.00 91.06 82 TYR A CA 1
ATOM 635 C C . TYR A 1 82 ? 9.613 -1.395 -12.158 1.00 91.06 82 TYR A C 1
ATOM 637 O O . TYR A 1 82 ? 9.945 -2.568 -12.050 1.00 91.06 82 TYR A O 1
ATOM 645 N N . ASP A 1 83 ? 8.347 -1.015 -12.014 1.00 93.94 83 ASP A N 1
ATOM 646 C CA . ASP A 1 83 ? 7.261 -1.898 -11.601 1.00 93.94 83 ASP A CA 1
ATOM 647 C C . ASP A 1 83 ? 6.593 -2.625 -12.783 1.00 93.94 83 ASP A C 1
ATOM 649 O O . ASP A 1 83 ? 5.608 -3.323 -12.600 1.00 93.94 83 ASP A O 1
ATOM 653 N N . ARG A 1 84 ? 7.122 -2.539 -14.010 1.00 94.06 84 ARG A N 1
ATOM 654 C CA . ARG A 1 84 ? 6.514 -3.173 -15.205 1.00 94.06 84 ARG A CA 1
ATOM 655 C C . ARG A 1 84 ? 6.343 -4.693 -15.116 1.00 94.06 84 ARG A C 1
ATOM 657 O O . ARG A 1 84 ? 5.605 -5.254 -15.916 1.00 94.06 84 ARG A O 1
ATOM 664 N N . LEU A 1 85 ? 7.062 -5.345 -14.204 1.00 93.00 85 LEU A N 1
ATOM 665 C CA . LEU A 1 85 ? 7.103 -6.801 -14.065 1.00 93.00 85 LEU A CA 1
ATOM 666 C C . LEU A 1 85 ? 6.543 -7.309 -12.736 1.00 93.00 85 LEU A C 1
ATOM 668 O O . LEU A 1 85 ? 6.573 -8.514 -12.497 1.00 93.00 85 LEU A O 1
ATOM 672 N N . ILE A 1 86 ? 6.050 -6.433 -11.858 1.00 94.25 86 ILE A N 1
ATOM 673 C CA . ILE A 1 86 ? 5.350 -6.902 -10.655 1.00 94.25 86 ILE A CA 1
ATOM 674 C C . ILE A 1 86 ? 4.078 -7.663 -11.075 1.00 94.25 86 ILE A C 1
ATOM 676 O O . ILE A 1 86 ? 3.551 -7.426 -12.164 1.00 94.25 86 ILE A O 1
ATOM 680 N N . PRO A 1 87 ? 3.582 -8.600 -10.253 1.00 94.56 87 PRO A N 1
ATOM 681 C CA . PRO A 1 87 ? 2.565 -9.544 -10.710 1.00 94.56 87 PRO A CA 1
ATOM 682 C C . PRO A 1 87 ? 1.158 -8.944 -10.839 1.00 94.56 87 PRO A C 1
ATOM 684 O O . PRO A 1 87 ? 0.308 -9.571 -11.463 1.00 94.56 87 PRO A O 1
ATOM 687 N N . ASP A 1 88 ? 0.903 -7.766 -10.261 1.00 96.19 88 ASP A N 1
ATOM 688 C CA . ASP A 1 88 ? -0.416 -7.129 -10.269 1.00 96.19 88 ASP A CA 1
ATOM 689 C C . ASP A 1 88 ? -0.323 -5.596 -10.176 1.00 96.19 88 ASP A C 1
ATOM 691 O O . ASP A 1 88 ? 0.726 -5.039 -9.854 1.00 96.19 88 ASP A O 1
ATOM 695 N N . ALA A 1 89 ? -1.433 -4.904 -10.412 1.00 97.00 89 ALA A N 1
ATOM 696 C CA . ALA A 1 89 ? -1.570 -3.462 -10.214 1.00 97.00 89 ALA A CA 1
ATOM 697 C C . ALA A 1 89 ? -2.689 -3.155 -9.210 1.00 97.00 89 ALA A C 1
ATOM 699 O O . ALA A 1 89 ? -3.587 -3.963 -8.998 1.00 97.00 89 ALA A O 1
ATOM 700 N N . GLY A 1 90 ? -2.653 -1.985 -8.574 1.00 97.81 90 GLY A N 1
ATOM 701 C CA . GLY A 1 90 ? -3.673 -1.527 -7.632 1.00 97.81 90 GLY A CA 1
ATOM 702 C C . GLY A 1 90 ? -3.111 -1.105 -6.279 1.00 97.81 90 GLY A C 1
ATOM 703 O O . GLY A 1 90 ? -1.953 -0.703 -6.151 1.00 97.81 90 GLY A O 1
ATOM 704 N N . LEU A 1 91 ? -3.962 -1.166 -5.256 1.00 98.62 91 LEU A N 1
ATOM 705 C CA . LEU A 1 91 ? -3.611 -0.742 -3.906 1.00 98.62 91 LEU A CA 1
ATOM 706 C C . LEU A 1 91 ? -2.852 -1.849 -3.178 1.00 98.62 91 LEU A C 1
ATOM 708 O O . LEU A 1 91 ? -3.437 -2.883 -2.861 1.00 98.62 91 LEU A O 1
ATOM 712 N N . LEU A 1 92 ? -1.589 -1.614 -2.836 1.00 98.62 92 LEU A N 1
ATOM 713 C CA . LEU A 1 92 ? -0.844 -2.484 -1.932 1.00 98.62 92 LEU A CA 1
ATOM 714 C C . LEU A 1 92 ? -0.898 -1.906 -0.513 1.00 98.62 92 LEU A C 1
ATOM 716 O O . LEU A 1 92 ? -0.712 -0.704 -0.309 1.00 98.62 92 LEU A O 1
ATOM 720 N N . ILE A 1 93 ? -1.156 -2.763 0.476 1.00 98.69 93 ILE A N 1
ATOM 721 C CA . ILE A 1 93 ? -1.194 -2.373 1.888 1.00 98.69 93 ILE A CA 1
ATOM 722 C C . ILE A 1 93 ? -0.079 -3.101 2.628 1.00 98.69 93 ILE A C 1
ATOM 724 O O . ILE A 1 93 ? 0.007 -4.329 2.614 1.00 98.69 93 ILE A O 1
ATOM 728 N N . LEU A 1 94 ? 0.771 -2.331 3.297 1.00 98.56 94 LEU A N 1
ATOM 729 C CA . LEU A 1 94 ? 1.906 -2.823 4.062 1.00 98.56 94 LEU A CA 1
ATOM 730 C C . LEU A 1 94 ? 1.645 -2.610 5.544 1.00 98.56 94 LEU A C 1
ATOM 732 O O . LEU A 1 94 ? 1.376 -1.489 5.964 1.00 98.56 94 LEU A O 1
ATOM 736 N N . ARG A 1 95 ? 1.775 -3.659 6.351 1.00 97.88 95 ARG A N 1
ATOM 737 C CA . ARG A 1 95 ? 1.865 -3.548 7.806 1.00 97.88 95 ARG A CA 1
ATOM 738 C C . ARG A 1 95 ? 3.324 -3.457 8.206 1.00 97.88 95 ARG A C 1
ATOM 740 O O . ARG A 1 95 ? 4.109 -4.348 7.879 1.00 97.88 95 ARG A O 1
ATOM 747 N N . VAL A 1 96 ? 3.660 -2.415 8.950 1.00 97.88 96 VAL A N 1
ATOM 748 C CA . VAL A 1 96 ? 5.009 -2.173 9.443 1.00 97.88 96 VAL A CA 1
ATOM 749 C C . VAL A 1 96 ? 5.047 -2.314 10.955 1.00 97.88 96 VAL A C 1
ATOM 751 O O . VAL A 1 96 ? 4.197 -1.775 11.665 1.00 97.88 96 VAL A O 1
ATOM 754 N N . ASP A 1 97 ? 6.056 -3.038 11.420 1.00 96.56 97 ASP A N 1
ATOM 755 C CA . ASP A 1 97 ? 6.394 -3.231 12.820 1.00 96.56 97 ASP A CA 1
ATOM 756 C C . ASP A 1 97 ? 7.850 -2.808 13.056 1.00 96.56 97 ASP A C 1
ATOM 758 O O . ASP A 1 97 ? 8.765 -3.593 12.804 1.00 96.56 97 ASP A O 1
ATOM 762 N N . PRO A 1 98 ? 8.091 -1.548 13.465 1.00 93.31 98 PRO A N 1
ATOM 763 C CA . PRO A 1 98 ? 9.441 -1.019 13.657 1.00 93.31 98 PRO A CA 1
ATOM 764 C C . PRO A 1 98 ? 10.221 -1.687 14.788 1.00 93.31 98 PRO A C 1
ATOM 766 O O . PRO A 1 98 ? 11.444 -1.583 14.795 1.00 93.31 98 PRO A O 1
ATOM 769 N N . GLU A 1 99 ? 9.527 -2.317 15.735 1.00 92.75 99 GLU A N 1
ATOM 770 C CA . GLU A 1 99 ? 10.116 -2.999 16.892 1.00 92.75 99 GLU A CA 1
ATOM 771 C C . GLU A 1 99 ? 10.344 -4.493 16.631 1.00 92.75 99 GLU A C 1
ATOM 773 O O . GLU A 1 99 ? 10.932 -5.187 17.462 1.00 92.75 99 GLU A O 1
ATOM 778 N N . ALA A 1 100 ? 9.912 -4.999 15.471 1.00 91.31 100 ALA A N 1
ATOM 779 C CA . ALA A 1 100 ? 10.159 -6.373 15.075 1.00 91.31 100 ALA A CA 1
ATOM 780 C C . ALA A 1 100 ? 11.664 -6.664 15.030 1.00 91.31 100 ALA A C 1
ATOM 782 O O . ALA A 1 100 ? 12.439 -5.931 14.411 1.00 91.31 100 ALA A O 1
ATOM 783 N N . MET A 1 101 ? 12.060 -7.785 15.638 1.00 86.56 101 MET A N 1
ATOM 784 C CA . MET A 1 101 ? 13.435 -8.278 15.594 1.00 86.56 101 MET A CA 1
ATOM 785 C C . MET A 1 101 ? 13.902 -8.418 14.140 1.00 86.56 101 MET A C 1
ATOM 787 O O . MET A 1 101 ? 13.132 -8.847 13.271 1.00 86.56 101 MET A O 1
ATOM 791 N N . GLU A 1 102 ? 15.160 -8.086 13.862 1.00 78.50 102 GLU A N 1
ATOM 792 C CA . GLU A 1 102 ? 15.721 -8.246 12.521 1.00 78.50 102 GLU A CA 1
ATOM 793 C C . GLU A 1 102 ? 15.511 -9.674 11.994 1.00 78.50 102 GLU A C 1
ATOM 795 O O . GLU A 1 102 ? 15.590 -10.660 12.727 1.00 78.50 102 GLU A O 1
ATOM 800 N N . GLY A 1 103 ? 15.157 -9.782 10.714 1.00 76.44 103 GLY A N 1
ATOM 801 C CA . GLY A 1 103 ? 14.829 -11.060 10.078 1.00 76.44 103 GLY A CA 1
ATOM 802 C C . GLY A 1 103 ? 13.426 -11.611 10.376 1.00 76.44 103 GLY A C 1
ATOM 803 O O . GLY A 1 103 ? 12.997 -12.530 9.685 1.00 76.44 103 GLY A O 1
ATOM 804 N N . SER A 1 104 ? 12.662 -11.038 11.317 1.00 82.56 104 SER A N 1
ATOM 805 C CA . SER A 1 104 ? 11.291 -11.499 11.632 1.00 82.56 104 SER A CA 1
ATOM 806 C C . SER A 1 104 ? 10.190 -10.892 10.746 1.00 82.56 104 SER A C 1
ATOM 808 O O . SER A 1 104 ? 9.016 -11.245 10.867 1.00 82.56 104 SER A O 1
ATOM 810 N N . GLY A 1 105 ? 10.568 -10.010 9.816 1.00 83.31 105 GLY A N 1
ATOM 811 C CA . GLY A 1 105 ? 9.647 -9.371 8.877 1.00 83.31 105 GLY A C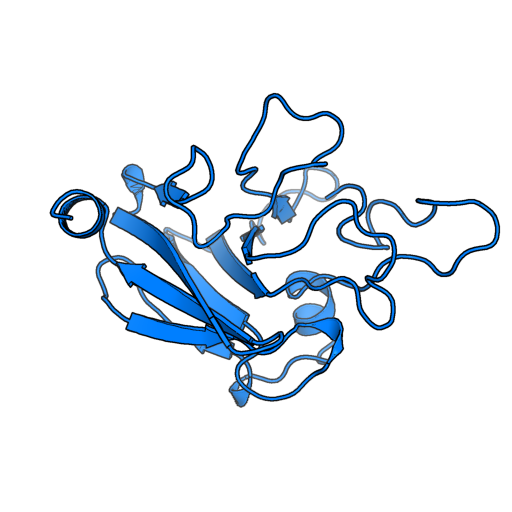A 1
ATOM 812 C C . GLY A 1 105 ? 9.058 -8.066 9.408 1.00 83.31 105 GLY A C 1
ATOM 813 O O . GLY A 1 105 ? 7.850 -7.967 9.618 1.00 83.31 105 GLY A O 1
ATOM 814 N N . THR A 1 106 ? 9.910 -7.042 9.536 1.00 92.81 106 THR A N 1
ATOM 815 C CA . THR A 1 106 ? 9.548 -5.644 9.850 1.00 92.81 106 THR A CA 1
ATOM 816 C C . THR A 1 106 ? 8.417 -5.114 8.968 1.00 92.81 106 THR A C 1
ATOM 818 O O . THR A 1 106 ? 7.626 -4.287 9.409 1.00 92.81 106 THR A O 1
ATOM 821 N N . VAL A 1 107 ? 8.315 -5.598 7.726 1.00 95.62 107 VAL A N 1
ATOM 822 C CA . VAL A 1 107 ? 7.241 -5.249 6.794 1.00 95.62 107 VAL A CA 1
ATOM 823 C C . VAL A 1 107 ? 6.556 -6.512 6.294 1.00 95.62 107 VAL A C 1
ATOM 825 O O . VAL A 1 107 ? 7.209 -7.458 5.841 1.00 95.62 107 VAL A O 1
ATOM 828 N N . ARG A 1 108 ? 5.224 -6.512 6.347 1.00 95.50 108 ARG A N 1
ATOM 829 C CA . ARG A 1 108 ? 4.360 -7.583 5.842 1.00 95.50 108 ARG A CA 1
ATOM 830 C C . ARG A 1 108 ? 3.325 -7.012 4.880 1.00 95.50 108 ARG A C 1
ATOM 832 O O . ARG A 1 108 ? 2.762 -5.957 5.144 1.00 95.50 108 ARG A O 1
ATOM 839 N N . ILE A 1 109 ? 3.061 -7.721 3.786 1.00 97.19 109 ILE A N 1
ATOM 840 C CA . ILE A 1 109 ? 1.970 -7.382 2.864 1.00 97.19 109 ILE A CA 1
ATOM 841 C C . ILE A 1 109 ? 0.662 -7.879 3.472 1.00 97.19 109 ILE A C 1
ATOM 843 O O . ILE A 1 109 ? 0.581 -9.029 3.909 1.00 97.19 109 ILE A O 1
ATOM 847 N N . MET A 1 110 ? -0.351 -7.019 3.490 1.00 97.69 110 MET A N 1
ATOM 848 C CA . MET A 1 110 ? -1.724 -7.422 3.772 1.00 97.69 110 MET A CA 1
ATOM 849 C C . MET A 1 110 ? -2.324 -7.960 2.473 1.00 97.69 110 MET A C 1
ATOM 851 O O . MET A 1 110 ? -2.841 -7.198 1.666 1.00 97.69 110 MET A O 1
ATOM 855 N N . ASP A 1 111 ? -2.157 -9.263 2.248 1.00 96.62 111 ASP A N 1
ATOM 856 C CA . ASP A 1 111 ? -2.500 -9.929 0.989 1.00 96.62 111 ASP A CA 1
ATOM 857 C C . ASP A 1 111 ? -4.019 -9.947 0.747 1.00 96.62 111 ASP A C 1
ATOM 859 O O . ASP A 1 111 ? -4.777 -10.475 1.566 1.00 96.62 111 ASP A O 1
ATOM 863 N N . ALA A 1 112 ? -4.456 -9.361 -0.371 1.00 97.00 112 ALA A N 1
ATOM 864 C CA . ALA A 1 112 ? -5.857 -9.342 -0.782 1.00 97.00 112 ALA A CA 1
ATOM 865 C C . ALA A 1 112 ? -6.376 -10.724 -1.226 1.00 97.00 112 ALA A C 1
ATOM 867 O O . ALA A 1 112 ? -7.582 -10.973 -1.161 1.00 97.00 112 ALA A O 1
ATOM 868 N N . ASP A 1 113 ? -5.489 -11.628 -1.651 1.00 96.06 113 ASP A N 1
ATOM 869 C CA . ASP A 1 113 ? -5.816 -13.012 -2.001 1.00 96.06 113 ASP A CA 1
ATOM 870 C C . ASP A 1 113 ? -4.712 -13.964 -1.506 1.00 96.06 113 ASP A C 1
ATOM 872 O O . ASP A 1 113 ? -3.838 -14.371 -2.279 1.00 96.06 113 ASP A O 1
ATOM 876 N N . PRO A 1 114 ? -4.770 -14.379 -0.222 1.00 93.69 114 PRO A N 1
ATOM 877 C CA . PRO A 1 114 ? -3.791 -15.289 0.377 1.00 93.69 114 PRO A CA 1
ATOM 878 C C . PRO A 1 114 ? -3.721 -16.677 -0.277 1.00 93.69 114 PRO A C 1
ATOM 880 O O . PRO A 1 114 ? -2.799 -17.441 0.004 1.00 93.69 114 PRO A O 1
ATOM 883 N N . GLY A 1 115 ? -4.713 -17.040 -1.101 1.00 92.44 115 GLY A N 1
ATOM 884 C CA . GLY A 1 115 ? -4.687 -18.270 -1.892 1.00 92.44 115 GLY A CA 1
ATOM 885 C C . GLY A 1 115 ? -3.784 -18.161 -3.123 1.00 92.44 115 GLY A C 1
ATOM 886 O O . GLY A 1 115 ? -3.396 -19.184 -3.692 1.00 92.44 115 GLY A O 1
ATOM 887 N N . SER A 1 116 ? -3.431 -16.939 -3.529 1.00 92.56 116 SER A N 1
ATOM 888 C CA . SER A 1 116 ? -2.531 -16.697 -4.647 1.00 92.56 116 SER A CA 1
ATOM 889 C C . SER A 1 116 ? -1.078 -17.005 -4.262 1.00 92.56 116 SER A C 1
ATOM 891 O O . SER A 1 116 ? -0.600 -16.627 -3.188 1.00 92.56 116 SER A O 1
ATOM 893 N N . PRO A 1 117 ? -0.315 -17.702 -5.120 1.00 91.94 117 PRO A N 1
ATOM 894 C CA . PRO A 1 117 ? 1.076 -17.990 -4.821 1.00 91.94 117 PRO A CA 1
ATOM 895 C C . PRO A 1 117 ? 1.907 -16.706 -4.866 1.00 91.94 117 PRO A C 1
ATOM 897 O O . PRO A 1 117 ? 1.749 -15.875 -5.755 1.00 91.94 117 PRO A O 1
ATOM 900 N N . ARG A 1 118 ? 2.872 -16.587 -3.947 1.00 89.31 118 ARG A N 1
ATOM 901 C CA . ARG A 1 118 ? 3.930 -15.557 -3.982 1.00 89.31 118 ARG A CA 1
ATOM 902 C C . ARG A 1 118 ? 3.408 -14.114 -4.099 1.00 89.31 118 ARG A C 1
ATOM 904 O O . ARG A 1 118 ? 4.074 -13.289 -4.722 1.00 89.31 118 ARG A O 1
ATOM 911 N N . PHE A 1 119 ? 2.270 -13.804 -3.472 1.00 94.62 119 PHE A N 1
ATOM 912 C CA . PHE A 1 119 ? 1.647 -12.472 -3.506 1.00 94.62 119 PHE A CA 1
ATOM 913 C C . PHE A 1 119 ? 1.249 -12.021 -4.919 1.00 94.62 119 PHE A C 1
ATOM 915 O O . PHE A 1 119 ? 1.292 -10.825 -5.214 1.00 94.62 119 PHE A O 1
ATOM 922 N N . ALA A 1 120 ? 0.912 -12.964 -5.805 1.00 93.94 120 ALA A N 1
ATOM 923 C CA . ALA A 1 120 ? 0.570 -12.657 -7.189 1.00 93.94 120 ALA A CA 1
ATOM 924 C C . ALA A 1 120 ? -0.685 -11.784 -7.313 1.00 93.94 120 ALA A C 1
ATOM 926 O O . ALA A 1 120 ? -0.774 -11.023 -8.261 1.00 93.94 120 ALA A O 1
ATOM 927 N N . HIS A 1 121 ? -1.616 -11.864 -6.358 1.00 95.69 121 HIS A N 1
ATOM 928 C CA . HIS A 1 121 ? -2.868 -11.100 -6.349 1.00 95.69 121 HIS A CA 1
ATOM 929 C C . HIS A 1 121 ? -3.011 -10.214 -5.105 1.00 95.69 121 HIS A C 1
ATOM 931 O O . HIS A 1 121 ? -4.123 -9.974 -4.629 1.00 95.69 121 HIS A O 1
ATOM 937 N N . ALA A 1 122 ? -1.891 -9.727 -4.568 1.00 97.06 122 ALA A N 1
ATOM 938 C CA . ALA A 1 122 ? -1.875 -9.047 -3.278 1.00 97.06 122 ALA A CA 1
ATOM 939 C C . ALA A 1 122 ? -2.496 -7.644 -3.260 1.00 97.06 122 ALA A C 1
ATOM 941 O O . ALA A 1 122 ? -2.711 -7.102 -2.174 1.00 97.06 122 ALA A O 1
ATOM 942 N N . THR A 1 123 ? -2.780 -7.045 -4.417 1.00 97.88 123 THR A N 1
ATOM 943 C CA . THR A 1 123 ? -3.385 -5.715 -4.497 1.00 97.88 123 THR A CA 1
ATOM 944 C C . THR A 1 123 ? -4.898 -5.756 -4.313 1.00 97.88 123 THR A C 1
ATOM 946 O O . THR A 1 123 ? -5.597 -6.663 -4.770 1.00 97.88 123 THR A O 1
ATOM 949 N N . PHE A 1 124 ? -5.419 -4.715 -3.666 1.00 98.25 124 PHE A N 1
ATOM 950 C CA . PHE A 1 124 ? -6.844 -4.418 -3.632 1.00 98.25 124 PHE A CA 1
ATOM 951 C C . PHE A 1 124 ? -7.230 -3.596 -4.866 1.00 98.25 124 PHE A C 1
ATOM 953 O O . PHE A 1 124 ? -6.518 -2.665 -5.259 1.00 98.25 124 PHE A O 1
ATOM 960 N N . LEU A 1 125 ? -8.379 -3.922 -5.458 1.00 96.81 125 LEU A N 1
ATOM 961 C CA . LEU A 1 125 ? -8.848 -3.365 -6.727 1.00 96.81 125 LEU A CA 1
ATOM 962 C C . LEU A 1 125 ? -10.190 -2.644 -6.574 1.00 96.81 125 LEU A C 1
ATOM 964 O O . LEU A 1 125 ? -11.021 -3.085 -5.781 1.00 96.81 125 LEU A O 1
ATOM 968 N N . PRO A 1 126 ? -10.447 -1.571 -7.347 1.00 93.25 126 PRO A N 1
ATOM 969 C CA . PRO A 1 126 ? -11.741 -0.896 -7.383 1.00 93.25 126 PRO A CA 1
ATOM 970 C C . PRO A 1 126 ? -12.763 -1.721 -8.183 1.00 93.25 126 PRO A C 1
ATOM 972 O O . PRO A 1 126 ? -13.233 -1.319 -9.247 1.00 93.25 126 PRO A O 1
ATOM 975 N N . ASP A 1 127 ? -13.073 -2.915 -7.689 1.00 86.31 127 ASP A N 1
ATOM 976 C CA . ASP A 1 127 ? -14.062 -3.829 -8.247 1.00 86.31 127 ASP A CA 1
ATOM 977 C C . ASP A 1 127 ? -15.103 -4.220 -7.183 1.00 86.31 127 ASP A C 1
ATOM 979 O O . ASP A 1 127 ? -15.118 -3.698 -6.070 1.00 86.31 127 ASP A O 1
ATOM 983 N N . LYS A 1 128 ? -16.039 -5.107 -7.535 1.00 75.25 128 LYS A N 1
ATOM 984 C CA . LYS A 1 128 ? -16.980 -5.717 -6.572 1.00 75.25 128 LYS A CA 1
ATOM 985 C C . LYS A 1 128 ? -16.548 -7.127 -6.155 1.00 75.25 128 LYS A C 1
ATOM 987 O O . LYS A 1 128 ? -17.360 -7.913 -5.674 1.00 75.25 128 LYS A O 1
ATOM 992 N N . GLY A 1 129 ? -15.292 -7.476 -6.412 1.00 84.94 129 GLY A N 1
ATOM 993 C CA . GLY A 1 129 ? -14.727 -8.793 -6.176 1.00 84.94 129 GLY A CA 1
ATOM 994 C C . GLY A 1 129 ? -14.255 -8.986 -4.738 1.00 84.94 129 GLY A C 1
ATOM 995 O O . GLY A 1 129 ? -14.451 -8.152 -3.853 1.00 84.94 129 GLY A O 1
ATOM 996 N N . LYS A 1 130 ? -13.579 -10.114 -4.509 1.00 88.12 130 LYS A N 1
ATOM 997 C CA . LYS A 1 130 ? -13.034 -10.494 -3.194 1.00 88.12 130 LYS A CA 1
ATOM 998 C C . LYS A 1 130 ? -11.893 -9.585 -2.714 1.00 88.12 130 LYS A C 1
ATOM 1000 O O . LYS A 1 130 ? -11.582 -9.592 -1.532 1.00 88.12 130 LYS A O 1
ATOM 1005 N N . ARG A 1 131 ? -11.308 -8.795 -3.620 1.00 94.94 131 ARG A N 1
ATOM 1006 C CA . ARG A 1 131 ? -10.175 -7.887 -3.374 1.00 94.94 131 ARG A CA 1
ATOM 1007 C C . ARG A 1 131 ? -10.600 -6.418 -3.311 1.00 94.94 131 ARG A C 1
ATOM 1009 O O . ARG A 1 131 ? -9.773 -5.523 -3.433 1.00 94.94 131 ARG A O 1
ATOM 1016 N N . SER A 1 132 ? -11.892 -6.165 -3.121 1.00 95.38 132 SER A N 1
ATOM 1017 C CA . SER A 1 132 ? -12.468 -4.816 -3.149 1.00 95.38 132 SER A CA 1
ATOM 1018 C C . SER A 1 132 ? -12.341 -4.052 -1.830 1.00 95.38 132 SER A C 1
ATOM 1020 O O . SER A 1 132 ? -12.608 -2.852 -1.783 1.00 95.38 132 SER A O 1
ATOM 1022 N N . CYS A 1 133 ? -11.940 -4.713 -0.738 1.00 96.25 133 CYS A N 1
ATOM 1023 C CA . CYS A 1 133 ? -11.820 -4.070 0.567 1.00 96.25 133 CYS A CA 1
ATOM 1024 C C . CYS A 1 133 ? -10.830 -4.788 1.488 1.00 96.25 133 CYS A C 1
ATOM 1026 O O . CYS A 1 133 ? -10.865 -6.009 1.629 1.00 96.25 133 CYS A O 1
ATOM 1028 N N . PHE A 1 134 ? -10.001 -4.003 2.172 1.00 97.62 134 PHE A N 1
ATOM 1029 C CA . PHE A 1 134 ? -9.232 -4.441 3.330 1.00 97.62 134 PHE A CA 1
ATOM 1030 C C . PHE A 1 134 ? -9.989 -4.106 4.617 1.00 97.62 134 PHE A C 1
ATOM 1032 O O . PHE A 1 134 ? -10.440 -2.971 4.790 1.00 97.62 134 PHE A O 1
ATOM 1039 N N . LEU A 1 135 ? -10.089 -5.071 5.534 1.00 96.94 135 LEU A N 1
ATOM 1040 C CA . LEU A 1 135 ? -10.780 -4.922 6.814 1.00 96.94 135 LEU A CA 1
ATOM 1041 C C . LEU A 1 135 ? -9.866 -5.301 7.979 1.00 96.94 135 LEU A C 1
ATOM 1043 O O . LEU A 1 135 ? -9.408 -6.436 8.082 1.00 96.94 135 LEU A O 1
ATOM 1047 N N . ASP A 1 136 ? -9.708 -4.373 8.916 1.00 97.19 136 ASP A N 1
ATOM 1048 C CA . ASP A 1 136 ? -9.081 -4.592 10.211 1.00 97.19 136 ASP A CA 1
ATOM 1049 C C . ASP A 1 136 ? -10.054 -4.165 11.316 1.00 97.19 136 ASP A C 1
ATOM 1051 O O . ASP A 1 136 ? -10.104 -3.014 11.757 1.00 97.19 136 ASP A O 1
ATOM 1055 N N . LYS A 1 137 ? -10.870 -5.126 11.758 1.00 95.94 137 LYS A N 1
ATOM 1056 C CA . LYS A 1 137 ? -11.868 -4.906 12.813 1.00 95.94 137 LYS A CA 1
ATOM 1057 C C . LYS A 1 137 ? -11.231 -4.614 14.168 1.00 95.94 137 LYS A C 1
ATOM 1059 O O . LYS A 1 137 ? -11.824 -3.888 14.956 1.00 95.94 137 LYS A O 1
ATOM 1064 N N . GLN A 1 138 ? -10.040 -5.152 14.434 1.00 95.81 138 GLN A N 1
ATOM 1065 C CA . GLN A 1 138 ? -9.354 -4.959 15.710 1.00 95.81 138 GLN A CA 1
ATOM 1066 C C . GLN A 1 138 ? -8.917 -3.504 15.885 1.00 95.81 138 GLN A C 1
ATOM 1068 O O . GLN A 1 138 ? -9.011 -2.961 16.984 1.00 95.81 138 GLN A O 1
ATOM 1073 N N . ASN A 1 139 ? -8.471 -2.875 14.799 1.00 96.44 139 ASN A N 1
ATOM 1074 C CA . ASN A 1 139 ? -8.032 -1.485 14.807 1.00 96.44 139 ASN A CA 1
ATOM 1075 C C . ASN A 1 139 ? -9.096 -0.506 14.285 1.00 96.44 139 ASN A C 1
ATOM 1077 O O . ASN A 1 139 ? -8.804 0.675 14.154 1.00 96.44 139 ASN A O 1
ATOM 1081 N N . ASN A 1 140 ? -10.326 -0.959 14.015 1.00 96.50 140 ASN A N 1
ATOM 1082 C CA . ASN A 1 140 ? -11.420 -0.141 13.479 1.00 96.50 140 ASN A CA 1
ATOM 1083 C C . ASN A 1 140 ? -11.059 0.587 12.164 1.00 96.50 140 ASN A C 1
ATOM 1085 O O . ASN A 1 140 ? -11.340 1.775 11.993 1.00 96.50 140 ASN A O 1
ATOM 1089 N N . ILE A 1 141 ? -10.427 -0.135 11.232 1.00 98.12 141 ILE A N 1
ATOM 1090 C CA . ILE A 1 141 ? -10.001 0.384 9.925 1.00 98.12 141 ILE A CA 1
ATOM 1091 C C . ILE A 1 141 ? -10.606 -0.459 8.803 1.00 98.12 141 ILE A C 1
ATOM 1093 O O . ILE A 1 141 ? -10.594 -1.688 8.836 1.00 98.12 141 ILE A O 1
ATOM 1097 N N . ALA A 1 142 ? -11.084 0.220 7.772 1.00 98.06 142 ALA A N 1
ATOM 1098 C CA . ALA A 1 142 ? -11.394 -0.337 6.473 1.00 98.06 142 ALA A CA 1
ATOM 1099 C C . ALA A 1 142 ? -10.769 0.536 5.386 1.00 98.06 142 ALA A C 1
ATOM 1101 O O . ALA A 1 142 ? -10.771 1.765 5.482 1.00 98.06 142 ALA A O 1
ATOM 1102 N N . VAL A 1 143 ? -10.247 -0.097 4.343 1.00 98.38 143 VAL A N 1
ATOM 1103 C CA . VAL A 1 143 ? -9.661 0.596 3.194 1.00 98.38 143 VAL A CA 1
ATOM 1104 C C . VAL A 1 143 ? -10.308 0.060 1.932 1.00 98.38 143 VAL A C 1
ATOM 1106 O O . VAL A 1 143 ? -10.387 -1.152 1.730 1.00 98.38 143 VAL A O 1
ATOM 1109 N N . ILE A 1 144 ? -10.803 0.971 1.102 1.00 97.75 144 ILE A N 1
ATOM 1110 C CA . ILE A 1 144 ? -11.578 0.640 -0.087 1.00 97.75 144 ILE A CA 1
ATOM 1111 C C . ILE A 1 144 ? -10.993 1.392 -1.286 1.00 97.75 144 ILE A C 1
ATOM 1113 O O . ILE A 1 144 ? -11.125 2.617 -1.331 1.00 97.75 144 ILE A O 1
ATOM 1117 N N . PRO A 1 145 ? -10.371 0.717 -2.265 1.00 97.88 145 PRO A N 1
ATOM 1118 C CA . PRO A 1 145 ? -10.142 1.309 -3.580 1.00 97.88 145 PRO A CA 1
ATOM 1119 C C . PRO A 1 145 ? -11.482 1.648 -4.253 1.00 97.88 145 PRO A C 1
ATOM 1121 O O . PRO A 1 145 ? -12.398 0.832 -4.312 1.00 97.88 145 PRO A O 1
ATOM 1124 N N . ILE A 1 146 ? -11.618 2.884 -4.723 1.00 97.12 146 ILE A N 1
ATOM 1125 C CA . ILE A 1 146 ? -12.864 3.439 -5.264 1.00 97.12 146 ILE A CA 1
ATOM 1126 C C . ILE A 1 146 ? -12.884 3.359 -6.784 1.00 97.12 146 ILE A C 1
ATOM 1128 O O . ILE A 1 146 ? -13.831 2.818 -7.350 1.00 97.12 146 ILE A O 1
ATOM 1132 N N . LYS A 1 147 ? -11.864 3.918 -7.440 1.00 96.75 147 LYS A N 1
ATOM 1133 C CA . LYS A 1 147 ? -11.724 3.926 -8.901 1.00 96.75 147 LYS A CA 1
ATOM 1134 C C . LYS A 1 147 ? -10.310 4.312 -9.319 1.00 96.75 147 LYS A C 1
ATOM 1136 O O . LYS A 1 147 ? -9.601 4.985 -8.574 1.00 96.75 147 LYS A O 1
ATOM 1141 N N . MET A 1 148 ? -9.955 3.942 -10.545 1.00 96.94 148 MET A N 1
ATOM 1142 C CA . MET A 1 148 ? -8.776 4.458 -11.237 1.00 96.94 148 MET A CA 1
ATOM 1143 C C . MET A 1 148 ? -9.122 5.744 -11.998 1.00 96.94 148 MET A C 1
ATOM 1145 O O . MET A 1 148 ? -10.175 5.829 -12.635 1.00 96.94 148 MET A O 1
ATOM 1149 N N . GLN A 1 149 ? -8.228 6.727 -11.959 1.00 95.38 149 GLN A N 1
ATOM 1150 C CA . GLN A 1 149 ? -8.257 7.945 -12.769 1.00 95.38 149 GLN A CA 1
ATOM 1151 C C . GLN A 1 149 ? -6.974 7.978 -13.610 1.00 95.38 149 GLN A C 1
ATOM 1153 O O . GLN A 1 149 ? -5.947 8.517 -13.205 1.00 95.38 149 GLN A O 1
ATOM 1158 N N . GLY A 1 150 ? -7.002 7.302 -14.760 1.00 95.12 150 GLY A N 1
ATOM 1159 C CA . GLY A 1 150 ? -5.765 6.930 -15.445 1.00 95.12 150 GLY A CA 1
ATOM 1160 C C . GLY A 1 150 ? -4.981 5.928 -14.595 1.00 95.12 150 GLY A C 1
ATOM 1161 O O . GLY A 1 150 ? -5.489 4.851 -14.297 1.00 95.12 150 GLY A O 1
ATOM 1162 N N . GLU A 1 151 ? -3.765 6.291 -14.193 1.00 96.62 151 GLU A N 1
ATOM 1163 C CA . GLU A 1 151 ? -2.907 5.476 -13.318 1.00 96.62 151 GLU A CA 1
ATOM 1164 C C . GLU A 1 151 ? -3.085 5.824 -11.831 1.00 96.62 151 GLU A C 1
ATOM 1166 O O . GLU A 1 151 ? -2.632 5.078 -10.963 1.00 96.62 151 GLU A O 1
ATOM 1171 N N . ASP A 1 152 ? -3.739 6.944 -11.519 1.00 98.31 152 ASP A N 1
ATOM 1172 C CA . ASP A 1 152 ? -3.958 7.383 -10.146 1.00 98.31 152 ASP A CA 1
ATOM 1173 C C . ASP A 1 152 ? -5.114 6.592 -9.528 1.00 98.31 152 ASP A C 1
ATOM 1175 O O . ASP A 1 152 ? -6.110 6.291 -10.191 1.00 98.31 152 ASP A O 1
ATOM 1179 N N . LEU A 1 153 ? -4.994 6.250 -8.247 1.00 98.44 153 LEU A N 1
ATOM 1180 C CA . LEU A 1 153 ? -5.951 5.398 -7.553 1.00 98.44 153 LEU A CA 1
ATOM 1181 C C . LEU A 1 153 ? -6.639 6.174 -6.440 1.00 98.44 153 LEU A C 1
ATOM 1183 O O . LEU A 1 153 ? -6.021 6.554 -5.444 1.00 98.44 153 LEU A O 1
ATOM 1187 N N . GLU A 1 154 ? -7.943 6.365 -6.588 1.00 98.50 154 GLU A N 1
ATOM 1188 C CA . GLU A 1 154 ? -8.774 6.915 -5.530 1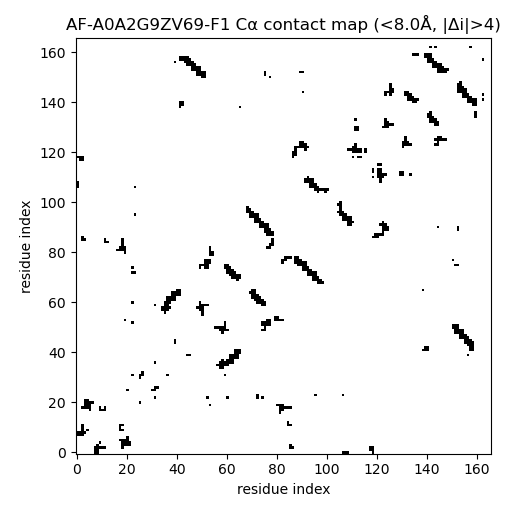.00 98.50 154 GLU A CA 1
ATOM 1189 C C . GLU A 1 154 ? -9.102 5.824 -4.515 1.00 98.50 154 GLU A C 1
ATOM 1191 O O . GLU A 1 154 ? -9.614 4.760 -4.866 1.00 98.50 154 GLU A O 1
ATOM 1196 N N . ILE A 1 155 ? -8.827 6.098 -3.245 1.00 98.44 155 ILE A N 1
ATOM 1197 C CA . ILE A 1 155 ? -9.101 5.214 -2.118 1.00 98.44 155 ILE A CA 1
ATOM 1198 C C . ILE A 1 155 ? -9.933 5.937 -1.066 1.00 98.44 155 ILE A C 1
ATOM 1200 O O . ILE A 1 155 ? -9.882 7.159 -0.924 1.00 98.44 155 ILE A O 1
ATOM 1204 N N . ARG A 1 156 ? -10.655 5.159 -0.266 1.00 98.12 156 ARG A N 1
ATOM 1205 C CA . ARG A 1 156 ? -11.330 5.621 0.941 1.00 98.12 156 ARG A CA 1
ATOM 1206 C C . ARG A 1 156 ? -10.856 4.817 2.139 1.00 98.12 156 ARG A C 1
ATOM 1208 O O . ARG A 1 156 ? -11.041 3.602 2.177 1.00 98.12 156 ARG A O 1
ATOM 1215 N N . VAL A 1 157 ? -10.299 5.508 3.122 1.00 98.44 157 VAL A N 1
ATOM 1216 C CA . VAL A 1 157 ? -10.048 4.978 4.464 1.00 98.44 157 VAL A CA 1
ATOM 1217 C C . VAL A 1 157 ? -11.255 5.332 5.328 1.00 98.44 157 VAL A C 1
ATOM 1219 O O . VAL A 1 157 ? -11.731 6.464 5.274 1.00 98.44 157 VAL A O 1
ATOM 1222 N N . THR A 1 158 ? -11.802 4.363 6.055 1.00 97.94 158 THR A N 1
ATOM 1223 C CA . THR A 1 158 ? -13.009 4.518 6.884 1.00 97.94 158 THR A CA 1
ATOM 1224 C C . THR A 1 158 ? -13.053 3.435 7.972 1.00 97.94 158 THR A C 1
ATOM 1226 O O . THR A 1 158 ? -12.058 2.749 8.204 1.00 97.94 158 THR A O 1
ATOM 1229 N N . THR A 1 159 ? -14.190 3.255 8.642 1.00 97.38 159 THR A N 1
ATOM 1230 C CA . THR A 1 159 ? -14.425 2.164 9.597 1.00 97.38 159 THR A CA 1
ATOM 1231 C C . THR A 1 159 ? -15.074 0.946 8.924 1.00 97.38 159 THR A C 1
ATOM 1233 O O . THR A 1 159 ? -15.794 1.096 7.932 1.00 97.38 159 THR A O 1
ATOM 1236 N N . PRO A 1 160 ? -14.896 -0.276 9.466 1.00 96.00 160 PRO A N 1
ATOM 1237 C CA . PRO A 1 160 ? -15.571 -1.475 8.967 1.00 96.00 160 PRO A CA 1
ATOM 1238 C C . PRO A 1 160 ? -17.096 -1.350 8.919 1.00 96.00 160 PRO A C 1
ATOM 1240 O O . PRO A 1 160 ? -17.717 -1.838 7.983 1.00 96.00 160 PRO A O 1
ATOM 1243 N N . GLU A 1 161 ? -17.701 -0.670 9.894 1.00 93.88 161 GLU A N 1
ATOM 1244 C CA . GLU A 1 161 ? -19.148 -0.445 9.930 1.00 93.88 161 GLU A CA 1
ATOM 1245 C C . GLU A 1 161 ? -19.625 0.350 8.706 1.00 93.88 161 GLU A C 1
ATOM 1247 O O . GLU A 1 161 ? -20.528 -0.086 7.995 1.00 93.88 161 GLU A O 1
ATOM 1252 N N . ARG A 1 162 ? -18.959 1.469 8.393 1.00 92.25 162 ARG A N 1
ATOM 1253 C CA . ARG A 1 162 ? -19.296 2.311 7.232 1.00 92.25 162 ARG A CA 1
ATOM 1254 C C . ARG A 1 162 ? -18.937 1.663 5.899 1.00 92.25 162 ARG A C 1
ATOM 1256 O O . ARG A 1 162 ? -19.558 1.963 4.881 1.00 92.25 162 ARG A O 1
ATOM 1263 N N . ALA A 1 163 ? -17.934 0.788 5.879 1.00 89.56 163 ALA A N 1
ATOM 1264 C CA . ALA A 1 163 ? -17.567 0.040 4.681 1.00 89.56 163 ALA A CA 1
ATOM 1265 C C . ALA A 1 163 ? -18.675 -0.929 4.236 1.00 89.56 163 ALA A C 1
ATOM 1267 O O . ALA A 1 163 ? -18.879 -1.098 3.035 1.00 89.56 163 ALA A O 1
ATOM 1268 N N . LEU A 1 164 ? -19.389 -1.526 5.197 1.00 81.38 164 LEU A N 1
ATOM 1269 C CA . LEU A 1 164 ? -20.427 -2.535 4.966 1.00 81.38 164 LEU A CA 1
ATOM 1270 C C . LEU A 1 164 ? -21.819 -1.948 4.667 1.00 81.38 164 LEU A C 1
ATOM 1272 O O . LEU A 1 164 ? -22.687 -2.681 4.212 1.00 81.38 164 LEU A O 1
ATOM 1276 N N . GLN A 1 165 ? -22.042 -0.649 4.884 1.00 72.00 165 GLN A N 1
ATOM 1277 C CA . GLN A 1 165 ? -23.315 0.048 4.615 1.00 72.00 165 GLN A CA 1
ATOM 1278 C C . GLN A 1 165 ? -23.487 0.470 3.137 1.00 72.00 165 GLN A C 1
ATOM 1280 O O . GLN A 1 165 ? -24.152 1.463 2.844 1.00 72.00 165 GLN A O 1
ATOM 1285 N N . ARG A 1 166 ? -22.841 -0.241 2.208 1.00 54.88 166 ARG A N 1
ATOM 1286 C CA . ARG A 1 166 ? -22.844 0.054 0.767 1.00 54.88 166 ARG A CA 1
ATOM 1287 C C . ARG A 1 166 ? -23.866 -0.754 -0.014 1.00 54.88 166 ARG A C 1
ATOM 1289 O O . ARG A 1 166 ? -24.033 -1.949 0.304 1.00 54.88 166 ARG A O 1
#

Secondary structure (DSSP, 8-state):
-GGG-TTT---SSTTSPPPPPPHHHHHHTT-S-GGGEEE--TT--EEEEEPBTTT--S--EEEEE-STT-EEEEEEE-SSGGGGGSS--EEEEEEE-TTSPTTS-SEEE--S-TTSGGGTT-SB-SSSSTTS-EEETTTTEEEEEEEEETTEEEEEEE-HHHHH--

Foldseek 3Di:
DFQQACVVPQPLDPPAGGAHHDPVVCVVVVVQDPQLEAEDEAADKDKDKAAACQVDDHNAWYWYQFPDRKIKIKGFHDCDDRRVRQLDGAIWIWIADPPDDPPRPRIDTPALDPVDPRSNRRHADLDPDSSQKDADQVRQWIKGFNDDPPSITIIMIHGPVVVPVD

Nearest PDB structures (foldseek):
  7yth-assembly1_A  TM=2.859E-01  e=2.748E+00  Nostoc flagelliforme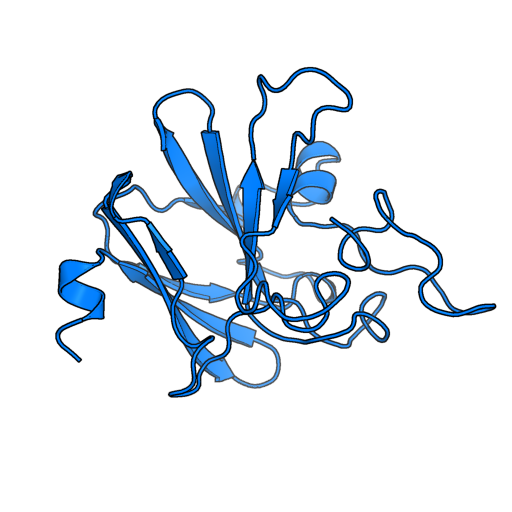 CCNUN1
  7yth-assembly1_B  TM=2.602E-01  e=3.947E+00  Nostoc flagelliforme CCNUN1